Protein AF-A0A0F7YCV2-F1 (afdb_monomer_lite)

Radius of gyration: 17.01 Å; chains: 1; bounding box: 39×38×42 Å

Sequence (102 aa):
MKKIVPDPPEDLHAKFQLPPGQSLSTAILEGAVPIEEVLMNVCHFMFIAYTDGYHAQELATDGDLKQLQASSLQHLTVAWGQVDALVGALKQVPASGFYQPG

pLDDT: mean 86.19, std 12.35, range [36.19, 95.69]

Foldseek 3Di:
DPPPDPDAQDPQCVVLVPDPPDDPVNCCVVVSDAVVSVLSSLLNVLVVVLVVLVVVLVVDPDPVVNVVSVVVSVVSVVVNVVSVVVLVVLCVPPVHPNPDDD

Secondary structure (DSSP, 8-state):
----PPPPPP-HHHHTTPPTT--HHHHHHTTSS-HHHHHHHHHHHHHHHHHHHHHHHHH---HHHHHHHHHHHHHHHHHHHHHHHHHHHHHT-TTSTT----

Structure (mmCIF, N/CA/C/O backbone):
data_AF-A0A0F7YCV2-F1
#
_entry.id   AF-A0A0F7YCV2-F1
#
loop_
_atom_site.group_PDB
_atom_site.id
_atom_site.type_symbol
_atom_site.label_atom_id
_atom_site.label_alt_id
_atom_site.label_comp_id
_atom_site.label_asym_id
_atom_site.label_entity_id
_atom_site.label_seq_id
_atom_site.pdbx_PDB_ins_code
_atom_site.Cartn_x
_atom_site.Cartn_y
_atom_site.Cartn_z
_atom_site.occupancy
_atom_site.B_iso_or_equiv
_atom_site.auth_seq_id
_atom_site.auth_comp_id
_atom_site.auth_asym_id
_atom_site.auth_atom_id
_atom_site.pdbx_PDB_model_num
ATOM 1 N N . MET A 1 1 ? 24.968 5.938 3.745 1.00 36.19 1 MET A N 1
ATOM 2 C CA . MET A 1 1 ? 23.583 6.159 4.218 1.00 36.19 1 MET A CA 1
ATOM 3 C C . MET A 1 1 ? 23.060 4.825 4.726 1.00 36.19 1 MET A C 1
ATOM 5 O O . MET A 1 1 ? 23.232 3.842 4.014 1.00 36.19 1 MET A O 1
ATOM 9 N N . LYS 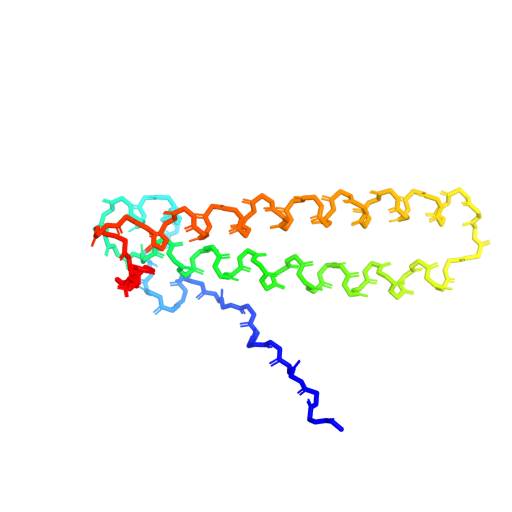A 1 2 ? 22.516 4.740 5.950 1.00 38.25 2 LYS A N 1
ATOM 10 C CA . LYS A 1 2 ? 21.830 3.511 6.385 1.00 38.25 2 LYS A CA 1
ATOM 11 C C . LYS A 1 2 ? 20.628 3.332 5.459 1.00 38.25 2 LYS A C 1
ATOM 13 O O . LYS A 1 2 ? 19.829 4.255 5.338 1.00 38.25 2 LYS A O 1
ATOM 18 N N . LYS A 1 3 ? 20.559 2.202 4.755 1.00 42.72 3 LYS A N 1
ATOM 19 C CA . LYS A 1 3 ? 19.400 1.841 3.937 1.00 42.72 3 LYS A CA 1
ATOM 20 C C . LYS A 1 3 ? 18.221 1.776 4.912 1.00 42.72 3 LYS A C 1
ATOM 22 O O . LYS A 1 3 ? 18.244 0.939 5.810 1.00 42.72 3 LYS A O 1
ATOM 27 N N . ILE A 1 4 ? 17.284 2.716 4.818 1.00 45.72 4 ILE A N 1
ATOM 28 C CA . ILE A 1 4 ? 16.019 2.605 5.542 1.00 45.72 4 ILE A CA 1
ATOM 29 C C . ILE A 1 4 ? 15.297 1.466 4.835 1.00 45.72 4 ILE A C 1
ATOM 31 O O . ILE A 1 4 ? 14.888 1.607 3.686 1.00 45.72 4 ILE A O 1
ATOM 35 N N . VAL A 1 5 ? 15.297 0.301 5.470 1.00 54.53 5 VAL A N 1
ATOM 36 C CA . VAL A 1 5 ? 14.494 -0.835 5.034 1.00 54.53 5 VAL A CA 1
ATOM 37 C C . VAL A 1 5 ? 13.138 -0.615 5.696 1.00 54.53 5 VAL A C 1
ATOM 39 O O . VAL A 1 5 ? 13.117 -0.519 6.923 1.00 54.53 5 VAL A O 1
ATOM 42 N N . PRO A 1 6 ? 12.048 -0.434 4.931 1.00 58.47 6 PRO A N 1
ATOM 43 C CA . PRO A 1 6 ? 10.712 -0.400 5.510 1.00 58.47 6 PRO A CA 1
ATOM 44 C C . PRO A 1 6 ? 10.470 -1.695 6.277 1.00 58.47 6 PRO A C 1
ATOM 46 O O . PRO A 1 6 ? 10.961 -2.751 5.860 1.00 58.47 6 PRO A O 1
ATOM 49 N N . ASP A 1 7 ? 9.733 -1.618 7.380 1.00 64.25 7 ASP A N 1
ATOM 50 C CA . ASP A 1 7 ? 9.330 -2.826 8.088 1.00 64.25 7 ASP A CA 1
ATOM 51 C C . ASP A 1 7 ? 8.549 -3.742 7.131 1.00 64.25 7 ASP A C 1
ATOM 53 O O . ASP A 1 7 ? 7.822 -3.258 6.253 1.00 64.25 7 ASP A O 1
ATOM 57 N N . PRO A 1 8 ? 8.746 -5.069 7.221 1.00 69.31 8 PRO A N 1
ATOM 58 C CA . PRO A 1 8 ? 8.073 -5.993 6.326 1.00 69.31 8 PRO A CA 1
ATOM 59 C C . PRO A 1 8 ? 6.552 -5.881 6.504 1.00 69.31 8 PRO A C 1
ATOM 61 O O . PRO A 1 8 ? 6.084 -5.622 7.615 1.00 69.31 8 PRO A O 1
ATOM 64 N N . PRO A 1 9 ? 5.766 -6.084 5.433 1.00 78.75 9 PRO A N 1
ATOM 65 C CA . PRO A 1 9 ? 4.323 -6.147 5.565 1.00 78.75 9 PRO A CA 1
ATOM 66 C C . PRO A 1 9 ? 3.928 -7.264 6.535 1.00 78.75 9 PRO A C 1
ATOM 68 O O . PRO A 1 9 ? 4.512 -8.351 6.533 1.00 78.75 9 PRO A O 1
ATOM 71 N N . GLU A 1 10 ? 2.935 -6.984 7.369 1.00 85.62 10 GLU A N 1
ATOM 72 C CA . GLU A 1 10 ? 2.498 -7.880 8.434 1.00 85.62 10 GLU A CA 1
ATOM 73 C C . GLU A 1 10 ? 1.265 -8.677 8.002 1.00 85.62 10 GLU A C 1
ATOM 75 O O . GLU A 1 10 ? 0.373 -8.175 7.312 1.00 85.62 10 GLU A O 1
ATOM 80 N N . ASP A 1 11 ? 1.178 -9.928 8.450 1.00 90.00 11 ASP A N 1
ATOM 81 C CA . ASP A 1 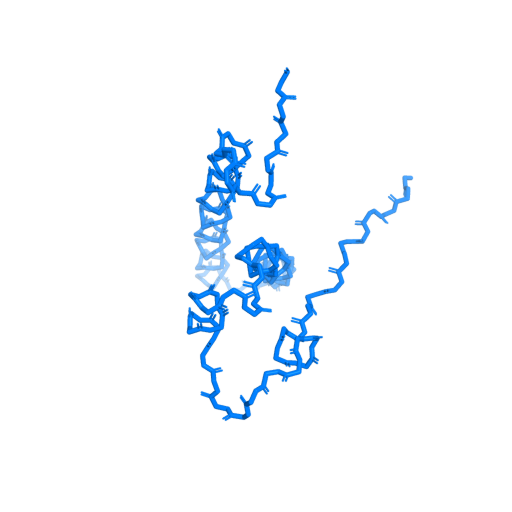11 ? -0.080 -10.668 8.420 1.00 90.00 11 ASP A CA 1
ATOM 82 C C . ASP A 1 11 ? -0.982 -10.137 9.543 1.00 90.00 11 ASP A C 1
ATOM 84 O O . ASP A 1 11 ? -0.829 -10.489 10.717 1.00 90.00 11 ASP A O 1
ATOM 88 N N . LEU A 1 12 ? -1.913 -9.252 9.182 1.00 91.25 12 LEU A N 1
ATOM 89 C CA . LEU A 1 12 ? -2.807 -8.604 10.141 1.00 91.25 12 LEU A CA 1
ATOM 90 C C . LEU A 1 12 ? -3.784 -9.591 10.793 1.00 91.25 12 LEU A C 1
ATOM 92 O O . LEU A 1 12 ? -4.163 -9.388 11.945 1.00 91.25 12 LEU A O 1
ATOM 96 N N . HIS A 1 13 ? -4.154 -10.680 10.111 1.00 92.25 13 HIS A N 1
ATOM 97 C CA . HIS A 1 13 ? -4.989 -11.723 10.707 1.00 92.25 13 HIS A CA 1
ATOM 98 C C . HIS A 1 13 ? -4.255 -12.420 11.847 1.00 92.25 13 HIS A C 1
ATOM 100 O O . HIS A 1 13 ? -4.833 -12.614 12.916 1.00 92.25 13 HIS A O 1
ATOM 106 N N . ALA A 1 14 ? -2.975 -12.739 11.647 1.00 92.62 14 ALA A N 1
ATOM 107 C CA . ALA A 1 14 ? -2.137 -13.329 12.686 1.00 92.62 14 ALA A CA 1
ATOM 108 C C . ALA A 1 14 ? -1.830 -12.330 13.814 1.00 92.62 14 ALA A C 1
ATOM 110 O O . ALA A 1 14 ? -1.974 -12.669 14.990 1.00 92.62 14 ALA A O 1
ATOM 111 N N . LYS A 1 15 ? -1.457 -11.090 13.469 1.00 92.50 15 LYS A N 1
ATOM 112 C CA . LYS A 1 15 ? -1.102 -10.028 14.427 1.00 92.50 15 LYS A CA 1
ATOM 113 C C . LYS A 1 15 ? -2.240 -9.718 15.400 1.00 92.50 15 LYS A C 1
ATOM 115 O O . LYS A 1 15 ? -2.006 -9.630 16.603 1.00 92.50 15 LYS A O 1
ATOM 120 N N . PHE A 1 16 ? -3.466 -9.598 14.889 1.00 93.00 16 PHE A N 1
ATOM 121 C CA . PHE A 1 16 ? -4.654 -9.279 15.686 1.00 93.00 16 PHE A CA 1
ATOM 122 C C . PHE A 1 16 ? -5.459 -10.512 16.118 1.00 93.00 16 PHE A C 1
ATOM 124 O O . PHE A 1 16 ? -6.520 -10.362 16.716 1.00 93.00 16 PHE A O 1
ATOM 131 N N . GLN A 1 17 ? -4.950 -11.725 15.860 1.00 95.19 17 GLN A N 1
ATOM 132 C CA . GLN A 1 17 ? -5.582 -13.000 16.235 1.00 95.19 17 GLN A CA 1
ATOM 133 C C . GLN A 1 17 ? -7.048 -13.088 15.780 1.00 95.19 17 GLN A C 1
ATOM 135 O O . GLN A 1 17 ? -7.933 -13.505 16.531 1.00 95.19 17 GLN A O 1
ATOM 140 N N . LEU A 1 18 ? -7.309 -12.668 14.541 1.00 93.75 18 LEU A N 1
ATOM 141 C CA . LEU A 1 18 ? -8.667 -12.615 14.015 1.00 93.75 18 LEU A CA 1
ATOM 142 C C . LEU A 1 18 ? -9.236 -14.029 13.820 1.00 93.75 18 LEU A C 1
ATOM 144 O O . LEU A 1 18 ? -8.525 -14.919 13.338 1.00 93.75 18 LEU A O 1
ATOM 148 N N . PRO A 1 19 ? -10.526 -14.246 14.134 1.00 93.44 19 PRO A N 1
ATOM 149 C CA . PRO A 1 19 ? -11.240 -15.455 13.768 1.00 93.44 19 PRO A CA 1
ATOM 150 C C . PRO A 1 19 ? -11.022 -15.843 12.295 1.00 93.44 19 PRO A C 1
ATOM 152 O O . PRO A 1 19 ? -11.068 -14.978 11.410 1.00 93.44 19 PRO A O 1
ATOM 155 N N . PRO A 1 20 ? -10.838 -17.141 11.994 1.00 92.00 20 PRO A N 1
ATOM 156 C CA . PRO A 1 20 ? -10.691 -17.610 10.623 1.00 92.00 20 PRO A CA 1
ATOM 157 C C . PRO A 1 20 ? -11.844 -17.140 9.729 1.00 92.00 20 PRO A C 1
ATOM 159 O O . PRO A 1 20 ? -13.015 -17.310 10.064 1.00 92.00 20 PRO A O 1
ATOM 162 N N . GLY A 1 21 ? -11.508 -16.559 8.577 1.00 91.12 21 GLY A N 1
ATOM 163 C CA . GLY A 1 21 ? -12.488 -16.062 7.608 1.00 91.12 21 GLY A CA 1
ATOM 164 C C . GLY A 1 21 ? -13.085 -14.690 7.930 1.00 91.12 21 GLY A C 1
ATOM 165 O O . GLY A 1 21 ? -13.846 -14.172 7.113 1.00 91.12 21 GLY A O 1
ATOM 166 N N . GLN A 1 22 ? -12.733 -14.062 9.058 1.00 94.38 22 GLN A N 1
ATOM 167 C CA . GLN A 1 22 ? -13.141 -12.684 9.309 1.00 94.38 22 GLN A CA 1
ATOM 168 C C . GLN A 1 22 ? -12.446 -11.739 8.319 1.00 94.38 22 GLN A C 1
ATOM 170 O O . GLN A 1 22 ? -11.232 -11.793 8.113 1.00 94.38 22 GLN A O 1
ATOM 175 N N . SER A 1 23 ? -13.223 -10.858 7.687 1.00 95.69 23 SER A N 1
ATOM 176 C CA . SER A 1 23 ? -12.667 -9.833 6.803 1.00 95.69 23 SER A CA 1
ATOM 177 C C . SER A 1 23 ? -12.011 -8.711 7.615 1.00 95.69 23 SER A C 1
ATOM 179 O O . SER A 1 23 ? -12.528 -8.329 8.667 1.00 95.69 23 SER A O 1
ATOM 181 N N . LEU A 1 24 ? -10.925 -8.119 7.100 1.00 92.62 24 LEU A N 1
ATOM 182 C CA . LEU A 1 24 ? -10.307 -6.943 7.731 1.00 92.62 24 LEU A CA 1
ATOM 183 C C . LEU A 1 24 ? -11.291 -5.771 7.829 1.00 92.62 24 LEU A C 1
ATOM 185 O O . LEU A 1 24 ? -11.288 -5.064 8.827 1.00 92.62 24 LEU A O 1
ATOM 189 N N . SER A 1 25 ? -12.191 -5.602 6.854 1.00 93.56 25 SER A N 1
ATOM 190 C CA . SER A 1 25 ? -13.249 -4.587 6.929 1.00 93.56 25 SER A CA 1
ATOM 191 C C . SER A 1 25 ? -14.153 -4.765 8.148 1.00 93.56 25 SER A C 1
ATOM 193 O O . SER A 1 25 ? -14.434 -3.794 8.842 1.00 93.56 25 SER A O 1
ATOM 195 N N . THR A 1 26 ? -14.587 -5.996 8.437 1.00 94.62 26 THR A N 1
ATOM 196 C CA . THR A 1 26 ? -15.397 -6.292 9.628 1.00 94.62 26 THR A CA 1
ATOM 197 C C . THR A 1 26 ? -14.597 -6.023 10.898 1.00 94.62 26 THR A C 1
ATOM 199 O O . THR A 1 26 ? -15.090 -5.342 11.790 1.00 94.62 26 THR A O 1
ATOM 202 N N . ALA A 1 27 ? -13.346 -6.487 10.949 1.00 93.69 27 ALA A N 1
ATOM 203 C CA . ALA A 1 27 ? -12.486 -6.309 12.114 1.00 93.69 27 ALA A CA 1
ATOM 204 C C . ALA A 1 27 ? -12.192 -4.825 12.420 1.00 93.69 27 ALA A C 1
ATOM 206 O O . ALA A 1 27 ? -12.127 -4.446 13.587 1.00 93.69 27 ALA A O 1
ATOM 207 N N . ILE A 1 28 ? -12.080 -3.969 11.397 1.00 92.25 28 ILE A N 1
ATOM 208 C CA . ILE A 1 28 ? -11.970 -2.510 11.570 1.00 92.25 28 ILE A CA 1
ATOM 209 C C . ILE A 1 28 ? -13.253 -1.931 12.171 1.00 92.25 28 ILE A C 1
ATOM 211 O O . ILE A 1 28 ? -13.194 -1.165 13.129 1.00 92.25 28 ILE A O 1
ATOM 215 N N . LEU A 1 29 ? -14.418 -2.289 11.621 1.00 91.06 29 LEU A N 1
ATOM 216 C CA . LEU A 1 29 ? -15.710 -1.764 12.082 1.00 91.06 29 LEU A CA 1
ATOM 217 C C . LEU A 1 29 ? -16.033 -2.178 13.525 1.00 91.06 29 LEU A C 1
ATOM 219 O O . LEU A 1 29 ? -16.689 -1.430 14.246 1.00 91.06 29 LEU A O 1
ATOM 223 N N . GLU A 1 30 ? -15.556 -3.346 13.948 1.00 92.75 30 GLU A N 1
ATOM 224 C CA . GLU A 1 30 ? -15.666 -3.845 15.323 1.00 92.75 30 GLU A CA 1
ATOM 225 C C . GLU A 1 30 ? -14.587 -3.275 16.263 1.00 92.75 30 GLU A C 1
ATOM 227 O O . GLU A 1 30 ? -14.612 -3.543 17.462 1.00 92.75 30 GLU A O 1
ATOM 232 N N . GLY A 1 31 ? -13.640 -2.485 15.742 1.00 88.19 31 GLY A N 1
ATOM 233 C CA . GLY A 1 31 ? -12.538 -1.900 16.509 1.00 88.19 31 GLY A CA 1
ATOM 234 C C . GLY A 1 31 ? -11.437 -2.893 16.899 1.00 88.19 31 GLY A C 1
ATOM 235 O O . GLY A 1 31 ? -10.577 -2.556 17.710 1.00 88.19 31 GLY A O 1
ATOM 236 N N . ALA A 1 32 ? -11.446 -4.104 16.337 1.00 91.31 32 ALA A N 1
ATOM 237 C CA . ALA A 1 32 ? -10.429 -5.127 16.581 1.00 91.31 32 ALA A CA 1
ATOM 238 C C . ALA A 1 32 ? -9.112 -4.834 15.843 1.00 91.31 32 ALA A C 1
ATOM 240 O O . ALA A 1 32 ? -8.043 -5.198 16.328 1.00 91.31 32 ALA A O 1
ATOM 241 N N . VAL A 1 33 ? -9.183 -4.169 14.685 1.00 90.94 33 VAL A N 1
ATOM 242 C CA . VAL A 1 33 ? -8.015 -3.773 13.885 1.00 90.94 33 VAL A CA 1
ATOM 243 C C . VAL A 1 33 ? -8.051 -2.265 13.638 1.00 90.94 33 VAL A C 1
ATOM 245 O O . VAL A 1 33 ? -9.026 -1.775 13.068 1.00 90.94 33 VAL A O 1
ATOM 248 N N . PRO A 1 34 ? -6.996 -1.517 13.999 1.00 88.25 34 PRO A N 1
ATOM 249 C CA . PRO A 1 34 ? -6.863 -0.122 13.600 1.00 88.25 34 PRO A CA 1
ATOM 250 C C . PRO A 1 34 ? -6.800 -0.007 12.070 1.00 88.25 34 PRO A C 1
ATOM 252 O O . PRO A 1 34 ? -6.042 -0.729 11.417 1.00 88.25 34 PRO A O 1
ATO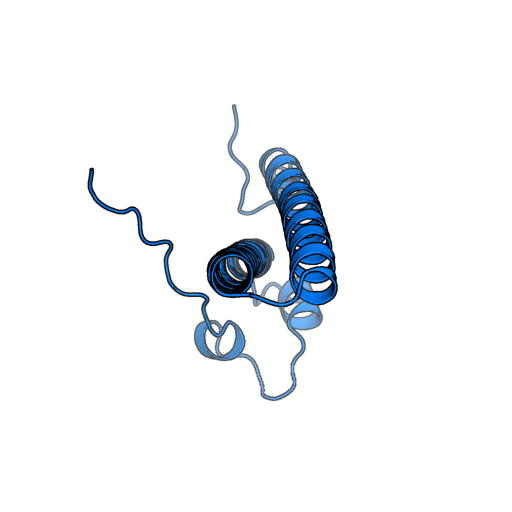M 255 N N . ILE A 1 35 ? -7.562 0.913 11.475 1.00 87.62 35 ILE A N 1
ATOM 256 C CA . ILE A 1 35 ? -7.510 1.162 10.021 1.00 87.62 35 ILE A CA 1
ATOM 257 C C . ILE A 1 35 ? -6.101 1.591 9.577 1.00 87.62 35 ILE A C 1
ATOM 259 O O . ILE A 1 35 ? -5.682 1.335 8.448 1.00 87.62 35 ILE A O 1
ATOM 263 N N . GLU A 1 36 ? -5.353 2.186 10.501 1.00 84.75 36 GLU A N 1
ATOM 264 C CA . GLU A 1 36 ? -3.968 2.613 10.382 1.00 84.75 36 GLU A CA 1
ATOM 265 C C . GLU A 1 36 ? -3.047 1.476 9.940 1.00 84.75 36 GLU A C 1
ATOM 267 O O . GLU A 1 36 ? -2.233 1.640 9.032 1.00 84.75 36 GLU A O 1
ATOM 272 N N . GLU A 1 37 ? -3.213 0.311 10.561 1.00 87.44 37 GLU A N 1
ATOM 273 C CA . GLU A 1 37 ? -2.408 -0.883 10.315 1.00 87.44 37 GLU A CA 1
ATOM 274 C C . GLU A 1 37 ? -2.648 -1.403 8.901 1.00 87.44 37 GLU A C 1
ATOM 276 O O . GLU A 1 37 ? -1.709 -1.748 8.186 1.00 87.44 37 GLU A O 1
ATOM 281 N N . VAL A 1 38 ? -3.902 -1.363 8.442 1.00 90.75 38 VAL A N 1
ATOM 282 C CA . VAL A 1 38 ? -4.250 -1.739 7.069 1.00 90.75 38 VAL A CA 1
ATOM 283 C C . VAL A 1 38 ? -3.630 -0.773 6.064 1.00 90.75 38 VAL A C 1
ATOM 285 O O . VAL A 1 38 ? -3.028 -1.219 5.088 1.00 90.75 38 VAL A O 1
ATOM 288 N N . LEU A 1 39 ? -3.728 0.537 6.296 1.00 89.19 39 LEU A N 1
ATOM 289 C CA . LEU A 1 39 ? -3.183 1.545 5.381 1.00 89.19 39 LEU A CA 1
ATOM 290 C C . LEU A 1 39 ? -1.654 1.497 5.300 1.00 89.19 39 LEU A C 1
ATOM 292 O O . LEU A 1 39 ? -1.097 1.571 4.205 1.00 89.19 39 LEU A O 1
ATOM 296 N N . MET A 1 40 ? -0.976 1.309 6.432 1.00 85.94 40 MET A N 1
ATOM 297 C CA . MET A 1 40 ? 0.475 1.124 6.462 1.00 85.94 40 MET A CA 1
ATOM 298 C C . MET A 1 40 ? 0.888 -0.138 5.697 1.00 85.94 40 MET A C 1
ATOM 300 O O . MET A 1 40 ? 1.813 -0.095 4.884 1.00 85.94 40 MET A O 1
ATOM 304 N N . ASN A 1 41 ? 0.151 -1.237 5.874 1.00 90.31 41 ASN A N 1
ATOM 305 C CA . ASN A 1 41 ? 0.433 -2.486 5.176 1.00 90.31 41 ASN A CA 1
ATOM 306 C C . ASN A 1 41 ? 0.237 -2.360 3.653 1.00 90.31 41 ASN A C 1
ATOM 308 O O . ASN A 1 41 ? 1.036 -2.883 2.876 1.00 90.31 41 ASN A O 1
ATOM 312 N N . VAL A 1 42 ? -0.774 -1.603 3.207 1.00 90.88 42 VAL A N 1
ATOM 313 C CA . VAL A 1 42 ? -0.969 -1.276 1.783 1.00 90.88 42 VAL A CA 1
ATOM 314 C C . VAL A 1 42 ? 0.245 -0.531 1.218 1.00 90.88 42 VAL A C 1
ATOM 316 O O . VAL A 1 42 ? 0.751 -0.921 0.164 1.00 90.88 42 VAL A O 1
ATOM 319 N N . CYS A 1 43 ? 0.759 0.486 1.918 1.00 87.69 43 CYS A N 1
ATOM 320 C CA . CYS A 1 43 ? 1.970 1.203 1.501 1.00 87.69 43 CYS A CA 1
ATOM 321 C C . CYS A 1 43 ? 3.185 0.268 1.386 1.00 87.69 43 CYS A C 1
ATOM 323 O O . CYS A 1 43 ? 3.929 0.348 0.408 1.00 87.69 43 CYS A O 1
ATOM 325 N N . HIS A 1 44 ? 3.374 -0.644 2.346 1.00 87.44 44 HIS A N 1
ATOM 326 C CA . HIS A 1 44 ? 4.476 -1.610 2.313 1.00 87.44 44 HIS A CA 1
ATOM 327 C C . HIS A 1 44 ? 4.396 -2.528 1.088 1.00 87.44 44 HIS A C 1
ATOM 329 O O . HIS A 1 44 ? 5.375 -2.655 0.350 1.00 87.44 44 HIS A O 1
ATOM 335 N N . PHE A 1 45 ? 3.229 -3.116 0.811 1.00 89.62 45 PHE A N 1
ATOM 336 C CA . PHE A 1 45 ? 3.060 -3.968 -0.367 1.00 89.62 45 PHE A CA 1
ATOM 337 C C . PHE A 1 45 ? 3.216 -3.199 -1.683 1.00 89.62 45 PHE A C 1
ATOM 339 O O . PHE A 1 45 ? 3.831 -3.718 -2.615 1.00 89.62 45 PHE A O 1
ATOM 346 N N . MET A 1 46 ? 2.727 -1.957 -1.764 1.00 90.69 46 MET A N 1
ATOM 347 C CA . MET A 1 46 ? 2.945 -1.105 -2.939 1.00 90.69 46 MET A CA 1
ATOM 348 C C . MET A 1 46 ? 4.430 -0.801 -3.159 1.00 90.69 46 MET A C 1
ATOM 350 O O . MET A 1 46 ? 4.889 -0.843 -4.300 1.00 90.69 46 MET A O 1
ATOM 354 N N . PHE A 1 47 ? 5.203 -0.554 -2.096 1.00 88.38 47 PHE A N 1
ATOM 355 C CA . PHE A 1 47 ? 6.648 -0.336 -2.203 1.00 88.38 47 PHE A CA 1
ATOM 356 C C . PHE A 1 47 ? 7.403 -1.559 -2.707 1.00 88.38 47 PHE A C 1
ATOM 358 O O . PHE A 1 47 ? 8.284 -1.429 -3.563 1.00 88.38 47 PHE A O 1
ATOM 365 N N . ILE A 1 48 ? 7.047 -2.743 -2.209 1.00 89.88 48 ILE A N 1
ATOM 366 C CA . ILE A 1 48 ? 7.629 -4.003 -2.673 1.00 89.88 48 ILE A CA 1
ATOM 367 C C . ILE A 1 48 ? 7.295 -4.208 -4.151 1.00 89.88 48 ILE A C 1
ATOM 369 O O . ILE A 1 48 ? 8.204 -4.370 -4.961 1.00 89.88 48 ILE A O 1
ATOM 373 N N . ALA A 1 49 ? 6.016 -4.094 -4.522 1.00 91.31 49 ALA A N 1
ATOM 374 C CA . ALA A 1 49 ? 5.569 -4.254 -5.903 1.00 91.31 49 ALA A CA 1
ATOM 375 C C . ALA A 1 49 ? 6.247 -3.258 -6.857 1.00 91.31 49 ALA A C 1
ATOM 377 O O . ALA A 1 49 ? 6.654 -3.633 -7.956 1.00 91.31 49 ALA A O 1
ATOM 378 N N . TYR A 1 50 ? 6.410 -2.001 -6.435 1.00 91.94 50 TYR A N 1
ATOM 379 C CA . TYR A 1 50 ? 7.129 -0.996 -7.210 1.00 91.94 50 TYR A CA 1
ATOM 380 C C . TYR A 1 50 ? 8.603 -1.370 -7.386 1.00 91.94 50 TYR A C 1
ATOM 382 O O . TYR A 1 50 ? 9.128 -1.298 -8.493 1.00 91.94 50 TYR A O 1
ATOM 390 N N . THR A 1 51 ? 9.276 -1.785 -6.310 1.00 90.94 51 THR A N 1
ATOM 391 C CA . THR A 1 51 ? 10.702 -2.140 -6.346 1.00 90.94 51 THR A CA 1
ATOM 392 C C . THR A 1 51 ? 10.951 -3.349 -7.246 1.00 90.94 51 THR A C 1
ATOM 394 O O . THR A 1 51 ? 11.833 -3.308 -8.106 1.00 90.94 51 THR A O 1
ATOM 397 N N . ASP A 1 52 ? 10.147 -4.400 -7.095 1.00 91.94 52 ASP A N 1
ATOM 398 C CA . ASP A 1 52 ? 10.246 -5.611 -7.908 1.00 91.94 52 ASP A CA 1
ATOM 399 C C . ASP A 1 52 ? 9.909 -5.321 -9.374 1.00 91.94 52 ASP A C 1
ATOM 401 O O . ASP A 1 52 ? 10.632 -5.743 -10.279 1.00 91.94 52 ASP A O 1
ATOM 405 N N . GLY A 1 53 ? 8.857 -4.533 -9.621 1.00 92.81 53 GLY A N 1
ATOM 406 C CA . GLY A 1 53 ? 8.471 -4.110 -10.964 1.00 92.81 53 GLY A CA 1
ATOM 407 C C . GLY A 1 53 ? 9.530 -3.237 -11.642 1.00 92.81 53 GLY A C 1
ATOM 408 O O . GLY A 1 53 ? 9.794 -3.418 -12.828 1.00 92.81 53 GLY A O 1
ATOM 409 N N . TYR A 1 54 ? 10.180 -2.338 -10.899 1.00 92.69 54 TYR A N 1
ATOM 410 C CA . TYR A 1 54 ? 11.265 -1.496 -11.404 1.00 92.69 54 TYR A CA 1
ATOM 411 C C . TYR A 1 54 ? 12.469 -2.340 -11.829 1.00 92.69 54 TYR A C 1
ATOM 413 O O . TYR A 1 54 ? 12.988 -2.176 -12.932 1.00 92.69 54 TYR A O 1
ATOM 421 N N . HIS A 1 55 ? 12.883 -3.303 -10.999 1.00 92.25 55 HIS A N 1
ATOM 422 C CA . HIS A 1 55 ? 13.953 -4.226 -11.374 1.00 92.25 55 HIS A CA 1
ATOM 423 C C . HIS A 1 55 ? 13.575 -5.086 -12.587 1.00 92.25 55 HIS A C 1
ATOM 425 O O . HIS A 1 55 ? 14.400 -5.277 -13.479 1.00 92.25 55 HIS A O 1
ATOM 431 N N . ALA A 1 56 ? 12.335 -5.576 -12.654 1.00 90.56 56 ALA A N 1
ATOM 432 C CA . ALA A 1 56 ? 11.854 -6.334 -13.806 1.00 90.56 56 ALA A CA 1
ATOM 433 C C . ALA A 1 56 ? 11.877 -5.495 -15.097 1.00 90.56 56 ALA A C 1
ATOM 435 O O . ALA A 1 56 ? 12.283 -6.001 -16.141 1.00 90.56 56 ALA A O 1
ATOM 436 N N . GLN A 1 57 ? 11.512 -4.213 -15.014 1.00 92.25 57 GLN A N 1
ATOM 437 C CA . GLN A 1 57 ? 11.551 -3.269 -16.131 1.00 92.25 57 GLN A CA 1
ATOM 438 C C . GLN A 1 57 ? 12.966 -2.993 -16.639 1.00 92.25 57 GLN A C 1
ATOM 440 O O . GLN A 1 57 ? 13.189 -2.921 -17.850 1.00 92.25 57 GLN A O 1
ATOM 445 N N . GLU A 1 58 ? 13.928 -2.844 -15.733 1.00 91.69 58 GLU A N 1
ATOM 446 C CA . GLU A 1 58 ? 15.330 -2.637 -16.100 1.00 91.69 58 GLU A CA 1
ATOM 447 C C . GLU A 1 58 ? 15.921 -3.855 -16.820 1.00 91.69 58 GLU A C 1
ATOM 449 O O . GLU A 1 58 ? 16.719 -3.703 -17.745 1.00 91.69 58 GLU A O 1
ATOM 454 N N . LEU A 1 59 ? 15.485 -5.059 -16.440 1.00 92.06 59 LEU A N 1
ATOM 455 C CA . LEU A 1 59 ? 15.918 -6.321 -17.044 1.00 92.06 59 LEU A CA 1
ATOM 456 C C . LEU A 1 59 ? 15.153 -6.685 -18.328 1.00 92.06 59 LEU A C 1
ATOM 458 O O . LEU A 1 59 ? 15.595 -7.569 -19.065 1.00 92.06 59 LEU A O 1
ATOM 462 N N . ALA A 1 60 ? 14.020 -6.037 -18.608 1.00 91.62 60 ALA A N 1
ATOM 463 C CA . ALA A 1 60 ? 13.212 -6.320 -19.786 1.00 91.62 60 ALA A CA 1
ATOM 464 C C . ALA A 1 60 ? 13.933 -5.899 -21.078 1.00 91.62 60 ALA A C 1
ATOM 466 O O . ALA A 1 60 ? 14.337 -4.746 -21.250 1.00 91.62 60 ALA A O 1
ATOM 467 N N . THR A 1 61 ? 14.062 -6.845 -22.010 1.00 91.94 61 THR A N 1
ATOM 468 C CA . THR A 1 61 ? 14.663 -6.629 -23.337 1.00 91.94 61 THR A CA 1
ATOM 469 C C . THR A 1 61 ? 13.623 -6.369 -24.426 1.00 91.94 61 THR A C 1
ATOM 471 O O . THR A 1 61 ? 13.939 -5.745 -25.437 1.00 91.94 61 THR A O 1
ATOM 474 N N . ASP A 1 62 ? 12.388 -6.825 -24.217 1.00 95.25 62 ASP A N 1
ATOM 475 C CA . ASP A 1 62 ? 11.247 -6.576 -25.093 1.00 95.25 62 ASP A CA 1
ATOM 476 C C . ASP A 1 62 ? 10.700 -5.156 -24.858 1.00 95.25 62 ASP A C 1
ATOM 478 O O . ASP A 1 62 ? 10.382 -4.774 -23.728 1.00 95.25 62 ASP A O 1
ATOM 482 N N . GLY A 1 63 ? 10.620 -4.362 -25.931 1.00 92.00 63 GLY A N 1
ATOM 483 C CA . GLY A 1 63 ? 10.206 -2.961 -25.872 1.00 92.00 63 GLY A CA 1
ATOM 484 C C . GLY A 1 63 ? 8.747 -2.764 -25.454 1.00 92.00 63 GLY A C 1
ATOM 485 O O . GLY A 1 63 ? 8.468 -1.852 -24.672 1.00 92.00 63 GLY A O 1
ATOM 486 N N . ASP A 1 64 ? 7.841 -3.631 -25.906 1.00 93.50 64 ASP A N 1
ATOM 487 C CA . ASP A 1 64 ? 6.415 -3.546 -25.580 1.00 93.50 64 ASP A CA 1
ATOM 488 C C . ASP A 1 64 ? 6.191 -3.939 -24.116 1.00 93.50 64 ASP A C 1
ATOM 490 O O . ASP A 1 64 ? 5.483 -3.249 -23.375 1.00 93.50 64 ASP A O 1
ATOM 494 N N . LEU A 1 65 ? 6.878 -4.990 -23.652 1.00 91.44 65 LEU A N 1
ATOM 495 C CA . LEU A 1 65 ? 6.862 -5.380 -22.240 1.00 91.44 65 LEU A CA 1
ATOM 496 C C . LEU A 1 65 ? 7.428 -4.271 -21.344 1.00 91.44 65 LEU A C 1
ATOM 498 O O . LEU A 1 65 ? 6.846 -3.961 -20.301 1.00 91.44 65 LEU A O 1
ATOM 502 N N . LYS A 1 66 ? 8.528 -3.632 -21.761 1.00 92.88 66 LYS A N 1
ATOM 503 C CA . LYS A 1 66 ? 9.157 -2.538 -21.012 1.00 92.88 66 LYS A CA 1
ATOM 504 C C . LYS A 1 66 ? 8.243 -1.315 -20.897 1.00 92.88 66 LYS A C 1
ATOM 506 O O . LYS A 1 66 ? 8.198 -0.684 -19.837 1.00 92.88 66 LYS A O 1
ATOM 511 N N . GLN A 1 67 ? 7.493 -0.988 -21.953 1.00 93.12 67 GLN A N 1
ATOM 512 C CA . GLN A 1 67 ? 6.485 0.078 -21.923 1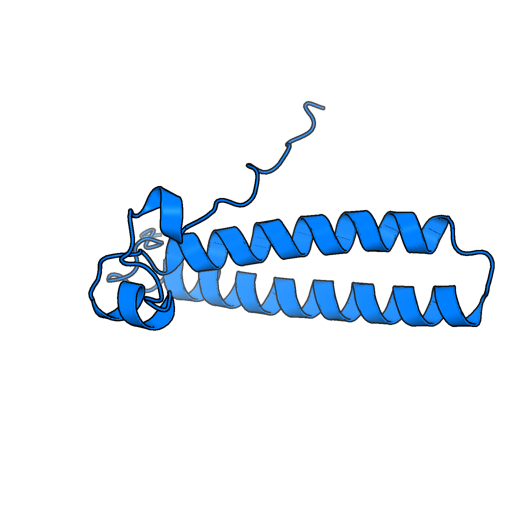.00 93.12 67 GLN A CA 1
ATOM 513 C C . GLN A 1 67 ? 5.292 -0.277 -21.029 1.00 93.12 67 GLN A C 1
ATOM 515 O O . GLN A 1 67 ? 4.857 0.553 -20.227 1.00 93.12 67 GLN A O 1
ATOM 520 N N . LEU A 1 68 ? 4.785 -1.509 -21.109 1.00 93.88 68 LEU A N 1
ATOM 521 C CA . LEU A 1 68 ? 3.679 -1.961 -20.264 1.00 93.88 68 LEU A CA 1
ATOM 522 C C . LEU A 1 68 ? 4.060 -1.949 -18.773 1.00 93.88 68 LEU A C 1
ATOM 524 O O . LEU A 1 68 ? 3.270 -1.522 -17.925 1.00 93.88 68 LEU A O 1
ATOM 528 N N . GLN A 1 69 ? 5.289 -2.354 -18.446 1.00 93.62 69 GLN A N 1
ATOM 529 C CA . GLN A 1 69 ? 5.828 -2.269 -17.088 1.00 93.62 69 GLN A CA 1
ATOM 530 C C . GLN A 1 69 ? 6.006 -0.817 -16.629 1.00 93.62 69 GLN A C 1
ATOM 532 O O . GLN A 1 69 ? 5.634 -0.505 -15.500 1.00 93.62 69 GLN A O 1
ATOM 537 N N . ALA A 1 70 ? 6.467 0.090 -17.502 1.00 93.19 70 ALA A N 1
ATOM 538 C CA . ALA A 1 70 ? 6.527 1.526 -17.202 1.00 93.19 70 ALA A CA 1
ATOM 539 C C . ALA A 1 70 ? 5.152 2.072 -16.786 1.00 93.19 70 ALA A C 1
ATOM 541 O O . ALA A 1 70 ? 5.015 2.733 -15.757 1.00 93.19 70 ALA A O 1
ATOM 542 N N . SER A 1 71 ? 4.123 1.750 -17.577 1.00 95.19 71 SER A N 1
ATOM 543 C CA . SER A 1 71 ? 2.743 2.153 -17.304 1.00 95.19 71 SER A CA 1
ATOM 544 C C . SER A 1 71 ? 2.231 1.558 -15.989 1.00 95.19 71 SER A C 1
ATOM 546 O O . SER A 1 71 ? 1.614 2.259 -15.189 1.00 95.19 71 SER A O 1
ATOM 548 N N . SER A 1 72 ? 2.548 0.293 -15.713 1.00 93.88 72 SER A N 1
ATOM 549 C CA . SER A 1 72 ? 2.170 -0.371 -14.461 1.00 93.88 72 SER A CA 1
ATOM 550 C C . SER A 1 72 ? 2.814 0.285 -13.234 1.00 93.88 72 SER A C 1
ATOM 552 O O . SER A 1 72 ? 2.127 0.531 -12.243 1.00 93.88 72 SER A O 1
ATOM 554 N N . LEU A 1 73 ? 4.101 0.643 -13.308 1.00 95.44 73 LEU A N 1
ATOM 555 C CA . LEU A 1 73 ? 4.789 1.381 -12.243 1.00 95.44 73 LEU A CA 1
ATOM 556 C C . LEU A 1 73 ? 4.187 2.772 -12.037 1.00 95.44 73 LEU A C 1
ATOM 558 O O . LEU A 1 73 ? 4.008 3.196 -10.898 1.00 95.44 73 LEU A O 1
ATOM 562 N N . GLN A 1 74 ? 3.805 3.462 -13.113 1.00 95.69 74 GLN A N 1
ATOM 563 C CA . GLN A 1 74 ? 3.106 4.741 -13.005 1.00 95.69 74 GLN A CA 1
ATOM 564 C C . GLN A 1 74 ? 1.764 4.596 -12.268 1.00 95.69 74 GLN A C 1
ATOM 566 O O . GLN A 1 74 ? 1.461 5.409 -11.395 1.00 95.69 74 GLN A O 1
ATOM 571 N N . HIS A 1 75 ? 0.974 3.561 -12.573 1.00 94.88 75 HIS A N 1
ATOM 572 C CA . HIS A 1 75 ? -0.277 3.292 -11.859 1.00 94.88 75 HIS A CA 1
ATOM 5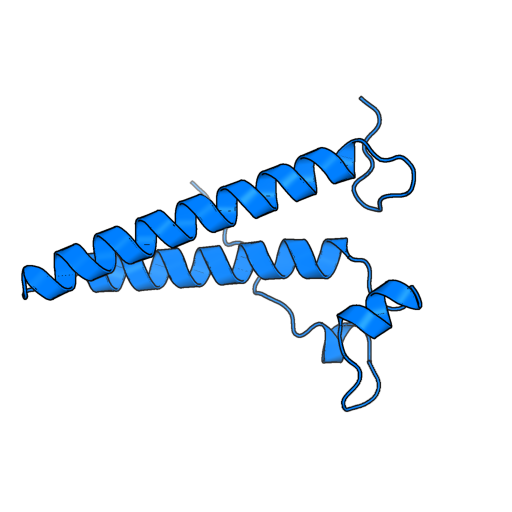73 C C . HIS A 1 75 ? -0.044 2.997 -10.370 1.00 94.88 75 HIS A C 1
ATOM 575 O O . HIS A 1 75 ? -0.795 3.500 -9.535 1.00 94.88 75 HIS A O 1
ATOM 581 N N . LEU A 1 76 ? 1.012 2.249 -10.023 1.00 94.12 76 LEU A N 1
ATOM 582 C CA . LEU A 1 76 ? 1.392 2.004 -8.626 1.00 94.12 76 LEU A CA 1
ATOM 583 C C . LEU A 1 76 ? 1.765 3.299 -7.895 1.00 94.12 76 LEU A C 1
ATOM 585 O O . LEU A 1 76 ? 1.303 3.515 -6.778 1.00 94.12 76 LEU A O 1
ATOM 589 N N . THR A 1 77 ? 2.526 4.194 -8.530 1.00 92.81 77 THR A N 1
ATOM 590 C CA . THR A 1 77 ? 2.857 5.510 -7.957 1.00 92.81 77 THR A CA 1
ATOM 591 C C . THR A 1 77 ? 1.605 6.348 -7.698 1.00 92.81 77 THR A C 1
ATOM 593 O O . THR A 1 77 ? 1.490 6.983 -6.650 1.00 92.81 77 THR A O 1
ATOM 596 N N . VAL A 1 78 ? 0.636 6.337 -8.622 1.00 94.56 78 VAL A N 1
ATOM 597 C CA . VAL A 1 78 ? -0.647 7.033 -8.428 1.00 94.56 78 VAL A CA 1
ATOM 598 C C . VAL A 1 78 ? -1.423 6.421 -7.264 1.00 94.56 78 VAL A C 1
ATOM 600 O O . VAL A 1 78 ? -1.914 7.164 -6.415 1.00 94.56 78 VAL A O 1
ATOM 603 N N . ALA A 1 79 ? -1.513 5.091 -7.200 1.00 92.50 79 ALA A N 1
ATOM 604 C CA . ALA A 1 79 ? -2.203 4.388 -6.123 1.00 92.50 79 ALA A CA 1
ATOM 605 C C . ALA A 1 79 ? -1.574 4.694 -4.756 1.00 92.50 79 ALA A C 1
ATOM 607 O O . ALA A 1 79 ? -2.301 5.007 -3.815 1.00 92.50 79 ALA A O 1
ATOM 608 N N . TRP A 1 80 ? -0.240 4.716 -4.667 1.00 91.25 80 TRP A N 1
ATOM 609 C CA . TRP A 1 80 ? 0.463 5.158 -3.465 1.00 91.25 80 TRP A CA 1
ATOM 610 C C . TRP A 1 80 ? 0.059 6.583 -3.090 1.00 91.25 80 TRP A C 1
ATOM 612 O O . TRP A 1 80 ? -0.344 6.822 -1.956 1.00 91.25 80 TRP A O 1
ATOM 622 N N . GLY A 1 81 ? 0.094 7.524 -4.039 1.00 90.88 81 GLY A N 1
ATOM 623 C CA . GLY A 1 81 ? -0.310 8.910 -3.788 1.00 90.88 81 GLY A CA 1
ATOM 624 C C . GLY A 1 81 ? -1.736 9.044 -3.234 1.00 90.88 81 GLY A C 1
ATOM 625 O O . GLY A 1 81 ? -1.980 9.899 -2.387 1.00 90.88 81 GLY A O 1
ATOM 626 N N . GLN A 1 82 ? -2.670 8.177 -3.646 1.00 93.69 82 GLN A N 1
ATOM 627 C CA . GLN A 1 82 ? -4.020 8.137 -3.064 1.00 93.69 82 GLN A CA 1
ATOM 628 C C . GLN A 1 82 ? -4.012 7.664 -1.603 1.00 93.69 82 GLN A C 1
ATOM 630 O O . GLN A 1 82 ? -4.715 8.235 -0.769 1.00 93.69 82 GLN A O 1
ATOM 635 N N . VAL A 1 83 ? -3.214 6.643 -1.276 1.00 91.06 83 VAL A N 1
ATOM 636 C CA . VAL A 1 83 ? -3.090 6.133 0.100 1.00 91.06 83 VAL A CA 1
ATOM 637 C C . VAL A 1 83 ? -2.418 7.167 1.005 1.00 91.06 83 VAL A C 1
ATOM 639 O O . VAL A 1 83 ? -2.898 7.404 2.111 1.00 91.06 83 VAL A O 1
ATOM 642 N N . ASP A 1 84 ? -1.369 7.839 0.527 1.00 87.75 84 ASP A N 1
ATOM 643 C CA . ASP A 1 84 ? -0.697 8.918 1.261 1.00 87.75 84 ASP A CA 1
ATOM 644 C C . ASP A 1 84 ? -1.651 10.089 1.549 1.00 87.75 84 ASP A C 1
ATOM 646 O O . ASP A 1 84 ? -1.737 10.554 2.686 1.00 87.75 84 ASP A O 1
ATOM 650 N N . ALA A 1 85 ? -2.458 10.499 0.562 1.00 90.25 85 ALA A N 1
ATOM 651 C CA . ALA A 1 85 ? -3.483 11.524 0.752 1.00 90.25 85 ALA A CA 1
ATOM 652 C C . ALA A 1 85 ? -4.525 11.119 1.811 1.00 90.25 85 ALA A C 1
ATOM 654 O O . ALA A 1 85 ? -4.915 11.944 2.641 1.00 90.25 85 ALA A O 1
ATOM 655 N N . LEU A 1 86 ? -4.949 9.851 1.822 1.00 90.38 86 LEU A N 1
ATOM 656 C CA . LEU A 1 86 ? -5.878 9.327 2.823 1.00 90.38 86 LEU A CA 1
ATOM 657 C C . LEU A 1 86 ? -5.259 9.314 4.227 1.00 90.38 86 LEU A C 1
ATOM 659 O O . LEU A 1 86 ? -5.892 9.784 5.172 1.00 90.38 86 LEU A O 1
ATOM 663 N N . VAL A 1 87 ? -4.018 8.843 4.373 1.00 85.69 87 VAL A N 1
ATOM 664 C CA . VAL A 1 87 ? -3.282 8.898 5.649 1.00 85.69 87 VAL A CA 1
ATOM 665 C C . VAL A 1 87 ? -3.131 10.349 6.115 1.00 85.69 87 VAL A C 1
ATOM 667 O O . VAL A 1 87 ? -3.370 10.651 7.284 1.00 85.69 87 VAL A O 1
ATOM 670 N N . GLY A 1 88 ? -2.796 11.268 5.207 1.00 84.44 88 GLY A N 1
ATOM 671 C CA . GLY A 1 88 ? -2.711 12.701 5.483 1.00 84.44 88 GLY A CA 1
ATOM 672 C C . GLY A 1 88 ? -4.030 13.292 5.985 1.00 84.44 88 GLY A C 1
ATOM 673 O O . GLY A 1 88 ? -4.033 14.016 6.979 1.00 84.44 88 GLY A O 1
ATOM 674 N N . ALA A 1 89 ? -5.156 12.940 5.360 1.00 86.75 89 ALA A N 1
ATOM 675 C CA . ALA A 1 89 ? -6.484 13.351 5.812 1.00 86.75 89 ALA A CA 1
ATOM 676 C C . ALA A 1 89 ? -6.815 12.779 7.200 1.00 86.75 89 ALA A C 1
ATOM 678 O O . ALA A 1 89 ? -7.298 13.502 8.069 1.00 86.75 89 ALA A O 1
ATOM 679 N N . LEU A 1 90 ? -6.494 11.505 7.442 1.00 84.38 90 LEU A N 1
ATOM 680 C CA . LEU A 1 90 ? -6.720 10.849 8.728 1.00 84.38 90 LEU A CA 1
ATOM 681 C C . LEU A 1 90 ? -5.887 11.457 9.862 1.00 84.38 90 LEU A C 1
ATOM 683 O O . LEU A 1 90 ? -6.370 11.502 10.988 1.00 84.38 90 LEU A O 1
ATOM 687 N N . LYS A 1 91 ? -4.689 11.988 9.595 1.00 83.12 91 LYS A N 1
ATOM 688 C CA . LYS A 1 91 ? -3.898 12.726 10.601 1.00 83.12 91 LYS A CA 1
ATOM 689 C C . LYS A 1 91 ? -4.600 13.975 11.139 1.00 83.12 91 LYS A C 1
ATOM 691 O O . LYS A 1 91 ? -4.284 14.420 12.237 1.00 83.12 91 LYS A O 1
ATOM 696 N N . GLN A 1 92 ? -5.551 14.527 10.384 1.00 82.75 92 GLN A N 1
ATOM 697 C CA . GLN A 1 92 ? -6.322 15.715 10.761 1.00 82.75 92 GLN A CA 1
ATOM 698 C C . GLN A 1 92 ? -7.625 15.379 11.502 1.00 82.75 92 GLN A C 1
ATOM 700 O O . GLN A 1 92 ? -8.299 16.281 11.994 1.00 82.75 92 GLN A O 1
ATOM 705 N N . VAL A 1 93 ? -8.010 14.100 11.580 1.00 81.62 93 VAL A N 1
ATOM 706 C CA . VAL A 1 93 ? -9.262 13.666 12.212 1.00 81.62 93 VAL A CA 1
ATOM 707 C C . VAL A 1 93 ? -8.985 13.288 13.672 1.00 81.62 93 VAL A C 1
ATOM 709 O O . VAL A 1 93 ? -8.295 12.302 13.896 1.00 81.62 93 VAL A O 1
ATOM 712 N N . PRO A 1 94 ? -9.551 13.979 14.682 1.00 79.81 94 PRO A N 1
ATOM 713 C CA . PRO A 1 94 ? -9.240 13.714 16.096 1.00 79.81 94 PRO A CA 1
ATOM 714 C C . PRO A 1 94 ? -9.552 12.295 16.590 1.00 79.81 94 PRO A C 1
ATOM 716 O O . PRO A 1 94 ? -8.960 11.838 17.560 1.00 79.81 94 PRO A O 1
ATOM 719 N N . ALA A 1 95 ? -10.491 11.605 15.939 1.00 77.62 95 ALA A N 1
ATOM 720 C CA . ALA A 1 95 ? -10.854 10.222 16.254 1.00 77.62 95 ALA A CA 1
ATOM 721 C C . ALA A 1 95 ? -9.935 9.175 15.594 1.00 77.62 95 ALA A C 1
ATOM 723 O O . ALA A 1 95 ? -10.092 7.985 15.843 1.00 77.62 95 ALA A O 1
ATOM 724 N N . SER A 1 96 ? -9.019 9.605 14.727 1.00 76.06 96 SER A N 1
ATOM 725 C CA . SER A 1 96 ? -8.079 8.737 14.023 1.00 76.06 96 SER A CA 1
ATOM 726 C C . SER A 1 96 ? -6.896 8.375 14.915 1.00 76.06 96 SER A C 1
ATOM 728 O O . SER A 1 96 ? -6.362 9.233 15.620 1.00 76.06 96 SER A O 1
ATOM 730 N N . GLY A 1 97 ? -6.409 7.138 14.816 1.00 71.19 97 GLY A N 1
ATOM 731 C CA . GLY A 1 97 ? -5.151 6.720 15.436 1.00 71.19 97 GLY A CA 1
ATOM 732 C C . GLY A 1 97 ? -3.926 7.410 14.824 1.00 71.19 97 GLY A C 1
ATOM 733 O O . GLY A 1 97 ? -2.862 7.429 15.438 1.00 71.19 97 GLY A O 1
ATOM 734 N N . PHE A 1 98 ? -4.074 8.040 13.652 1.00 67.44 98 PHE A N 1
ATOM 735 C CA . PHE A 1 98 ? -3.058 8.911 13.057 1.00 67.44 98 PHE A CA 1
ATOM 736 C C . PHE A 1 98 ? -3.081 10.352 13.576 1.00 67.44 98 PHE A C 1
ATOM 738 O O . PHE A 1 98 ? -2.257 11.150 13.126 1.00 67.44 98 PHE A O 1
ATOM 745 N N . TYR A 1 99 ? -4.015 10.727 14.455 1.00 75.31 99 TYR A N 1
ATOM 746 C CA . TYR A 1 99 ? -4.175 12.123 14.844 1.00 75.31 99 TYR A CA 1
ATOM 747 C C . TYR A 1 99 ? -2.890 12.700 15.445 1.00 75.31 99 TYR A C 1
ATOM 749 O O . TYR A 1 99 ? -2.360 12.211 16.445 1.00 75.31 99 TYR A O 1
ATOM 757 N N . GLN A 1 100 ? -2.406 13.775 14.834 1.00 72.75 100 GLN A N 1
ATOM 758 C CA . GLN A 1 100 ? -1.284 14.557 15.329 1.00 72.75 100 GLN A CA 1
ATOM 759 C C . GLN A 1 100 ? -1.739 16.017 15.364 1.00 72.75 100 GLN A C 1
ATOM 761 O O . GLN A 1 100 ? -1.851 16.625 14.297 1.00 72.75 100 GLN A O 1
ATOM 766 N N . PRO A 1 101 ? -2.051 16.583 16.549 1.00 67.94 101 PRO A N 1
ATOM 767 C CA . PRO A 1 101 ? -2.364 18.000 16.642 1.00 67.94 101 PRO A CA 1
ATOM 768 C C . PRO A 1 101 ? -1.132 18.794 16.192 1.00 67.94 101 PRO A C 1
ATOM 770 O O . PRO A 1 101 ? -0.024 18.537 16.669 1.00 67.94 101 PRO A O 1
ATOM 773 N N . GLY A 1 102 ? -1.341 19.687 15.224 1.00 66.31 102 GLY A N 1
ATOM 774 C CA . GLY A 1 102 ? -0.315 20.606 14.727 1.00 66.31 102 GLY A CA 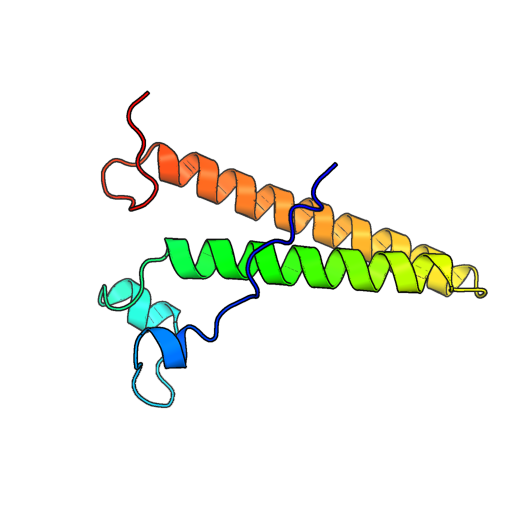1
ATOM 775 C C . GLY A 1 102 ? 0.085 21.666 15.742 1.00 66.31 102 GLY A C 1
ATOM 776 O O . GLY A 1 102 ? -0.693 21.913 16.693 1.00 66.31 102 GLY A O 1
#